Protein AF-A0A925P9Q1-F1 (afdb_monomer_lite)

Sequence (61 aa):
MARKEDHAFDISFYESILRREPSYVEVVEILGGLYTKAGRISDGLKMDRKLVRLQPENATA

Foldseek 3Di:
DDDLPDCVVVLVVLVVVCVVPVLPLVSLCVNLVSCVSVVVNVSNVVSVVSNCVSCVPPPVD

Secondary structure (DSSP, 8-state):
-------HHHHHHHHHHHHH-TT-HHHHHHHHHHHHHTT-HHHHHHHHHHHHHH-TT-TT-

Structure (mmCIF, N/CA/C/O backbone):
data_AF-A0A925P9Q1-F1
#
_entry.id   AF-A0A925P9Q1-F1
#
loop_
_atom_site.group_PDB
_atom_site.id
_atom_site.type_symbol
_atom_site.label_atom_id
_atom_site.label_alt_id
_atom_site.label_comp_id
_atom_site.label_asym_id
_atom_site.label_entity_id
_atom_site.label_seq_id
_atom_site.pdbx_PDB_ins_code
_atom_site.Cartn_x
_atom_site.Cartn_y
_atom_site.Cartn_z
_atom_site.occupancy
_atom_site.B_iso_or_equiv
_atom_site.auth_seq_id
_atom_site.auth_comp_id
_atom_site.auth_asym_id
_atom_site.auth_atom_id
_atom_site.pdbx_PDB_model_num
ATOM 1 N N . MET A 1 1 ? 21.044 6.570 -14.889 1.00 38.66 1 MET A N 1
ATOM 2 C CA . MET A 1 1 ? 19.671 6.112 -15.191 1.00 38.66 1 MET A CA 1
ATOM 3 C C . MET A 1 1 ? 19.236 5.223 -14.041 1.00 38.66 1 MET A C 1
ATOM 5 O O . MET A 1 1 ? 19.906 4.226 -13.801 1.00 38.66 1 MET A O 1
ATOM 9 N N . ALA A 1 2 ? 18.228 5.628 -13.265 1.00 49.62 2 ALA A N 1
ATOM 10 C CA . ALA A 1 2 ? 17.726 4.810 -12.163 1.00 49.62 2 ALA A CA 1
ATOM 11 C C . ALA A 1 2 ? 17.185 3.492 -12.732 1.00 49.62 2 ALA A C 1
ATOM 13 O O . ALA A 1 2 ? 16.427 3.500 -13.705 1.00 49.62 2 ALA A O 1
ATOM 14 N N . ARG A 1 3 ? 17.624 2.362 -12.174 1.00 57.38 3 ARG A N 1
ATOM 15 C CA . ARG A 1 3 ? 17.044 1.052 -12.475 1.00 57.38 3 ARG A CA 1
ATOM 16 C C . ARG A 1 3 ? 15.561 1.157 -12.129 1.00 57.38 3 ARG A C 1
ATOM 18 O O . ARG A 1 3 ? 15.240 1.563 -11.020 1.00 57.38 3 ARG A O 1
ATOM 25 N N . LYS A 1 4 ? 14.677 0.874 -13.087 1.00 62.25 4 LYS A N 1
ATOM 26 C CA . LYS A 1 4 ? 13.237 0.798 -12.827 1.00 62.25 4 LYS A CA 1
ATOM 27 C C . LYS A 1 4 ? 13.069 -0.260 -11.733 1.00 62.25 4 LYS A C 1
ATOM 29 O O . LYS A 1 4 ? 13.406 -1.417 -11.980 1.00 62.25 4 LYS A O 1
ATOM 34 N N . GLU A 1 5 ? 12.708 0.149 -10.520 1.00 68.94 5 GLU A N 1
ATOM 35 C CA . GLU A 1 5 ? 12.474 -0.799 -9.433 1.00 68.94 5 GLU A CA 1
ATOM 36 C C . GLU A 1 5 ? 11.264 -1.647 -9.826 1.00 68.94 5 GLU A C 1
ATOM 38 O O . GLU A 1 5 ? 10.175 -1.129 -10.082 1.00 68.94 5 GLU A O 1
ATOM 43 N N . ASP A 1 6 ? 11.488 -2.950 -9.982 1.00 80.50 6 ASP A N 1
ATOM 44 C CA . ASP A 1 6 ? 10.422 -3.895 -10.277 1.00 80.50 6 ASP A CA 1
ATOM 45 C C . ASP A 1 6 ? 9.735 -4.273 -8.964 1.00 80.50 6 ASP A C 1
ATOM 47 O O . ASP A 1 6 ? 10.195 -5.140 -8.225 1.00 80.50 6 ASP A O 1
ATOM 51 N N . HIS A 1 7 ? 8.640 -3.577 -8.661 1.00 90.19 7 HIS A N 1
ATOM 52 C CA . HIS A 1 7 ? 7.826 -3.824 -7.472 1.00 90.19 7 HIS A CA 1
ATOM 53 C C . HIS A 1 7 ? 6.845 -4.995 -7.643 1.00 90.19 7 HIS A C 1
ATOM 55 O O . HIS A 1 7 ? 6.042 -5.241 -6.744 1.00 90.19 7 HIS A O 1
ATOM 61 N N . ALA A 1 8 ? 6.841 -5.704 -8.781 1.00 93.25 8 ALA A N 1
ATOM 62 C CA . ALA A 1 8 ? 5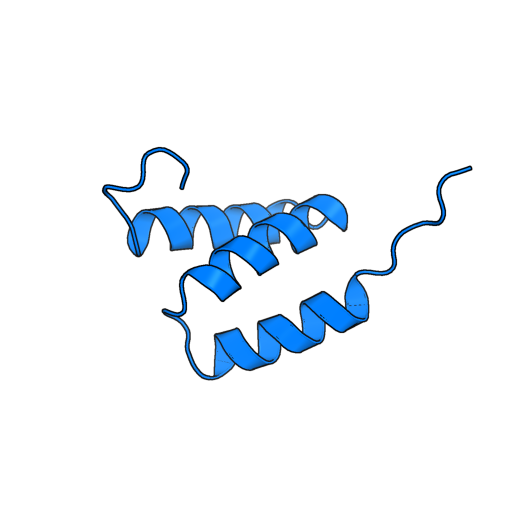.814 -6.705 -9.073 1.00 93.25 8 ALA A CA 1
ATOM 63 C C . ALA A 1 8 ? 5.803 -7.856 -8.057 1.00 93.25 8 ALA A C 1
ATOM 65 O O . ALA A 1 8 ? 4.729 -8.291 -7.632 1.00 93.25 8 ALA A O 1
ATOM 66 N N . PHE A 1 9 ? 6.986 -8.318 -7.639 1.00 94.81 9 PHE A N 1
ATOM 67 C CA . PHE A 1 9 ? 7.105 -9.356 -6.616 1.00 94.81 9 PHE A CA 1
ATOM 68 C C . PHE A 1 9 ? 6.535 -8.885 -5.274 1.00 94.81 9 PHE A C 1
ATOM 70 O O . PHE A 1 9 ? 5.649 -9.546 -4.729 1.00 94.81 9 PHE A O 1
ATOM 77 N N . ASP A 1 10 ? 6.990 -7.729 -4.779 1.00 96.62 10 ASP A N 1
ATOM 78 C CA . ASP A 1 10 ? 6.568 -7.189 -3.483 1.00 96.62 10 ASP A CA 1
ATOM 79 C C . ASP A 1 10 ? 5.058 -6.951 -3.455 1.00 96.62 10 ASP A C 1
ATOM 81 O O . ASP A 1 10 ? 4.369 -7.386 -2.535 1.00 96.62 10 ASP A O 1
ATOM 85 N N . ILE A 1 11 ? 4.518 -6.334 -4.509 1.00 98.06 11 ILE A N 1
ATOM 86 C CA . ILE A 1 11 ? 3.079 -6.102 -4.650 1.00 98.06 11 ILE A CA 1
ATOM 87 C C . ILE A 1 11 ? 2.315 -7.427 -4.575 1.00 98.06 11 ILE A C 1
ATOM 89 O O . ILE A 1 11 ? 1.399 -7.554 -3.766 1.00 98.06 11 ILE A O 1
ATOM 93 N N . SER A 1 12 ? 2.704 -8.433 -5.364 1.00 98.12 12 SER A N 1
ATOM 94 C CA . SER A 1 12 ? 2.035 -9.741 -5.358 1.00 98.12 12 SER A CA 1
ATOM 95 C C . SER A 1 12 ? 2.113 -10.424 -3.986 1.00 98.12 12 SER A C 1
ATOM 97 O O . SER A 1 12 ? 1.144 -11.047 -3.534 1.00 98.12 12 SER A O 1
ATOM 99 N N . PHE A 1 13 ? 3.258 -10.315 -3.310 1.00 98.00 13 PHE A N 1
ATOM 100 C CA . PHE A 1 13 ? 3.462 -10.866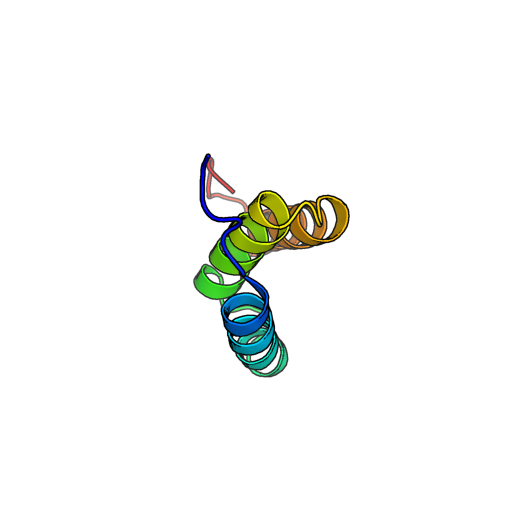 -1.976 1.00 98.00 13 PHE A CA 1
ATOM 101 C C . PHE A 1 13 ? 2.526 -10.209 -0.954 1.00 98.00 13 PHE A C 1
ATOM 103 O O . PHE A 1 13 ? 1.740 -10.908 -0.307 1.00 98.00 13 PHE A O 1
ATOM 110 N N . TYR A 1 14 ? 2.521 -8.879 -0.862 1.00 98.56 14 TYR A N 1
ATOM 111 C CA . TYR A 1 14 ? 1.676 -8.153 0.088 1.00 98.56 14 TYR A CA 1
ATOM 112 C C . TYR A 1 14 ? 0.183 -8.235 -0.250 1.00 98.56 14 TYR A C 1
ATOM 114 O O . TYR A 1 14 ? -0.639 -8.351 0.657 1.00 98.56 14 TYR A O 1
ATOM 122 N N . GLU A 1 15 ? -0.199 -8.285 -1.530 1.00 98.50 15 GLU A N 1
ATOM 123 C CA . GLU A 1 15 ? -1.581 -8.568 -1.935 1.00 98.50 15 GLU A CA 1
ATOM 124 C C . GLU A 1 15 ? -2.051 -9.932 -1.399 1.00 98.50 15 GLU A C 1
ATOM 126 O O . GLU A 1 15 ? -3.213 -10.088 -1.019 1.00 98.50 15 GLU A O 1
ATOM 131 N N . SER A 1 16 ? -1.162 -10.931 -1.342 1.00 98.50 16 SER A N 1
ATOM 132 C CA . SER A 1 16 ? -1.493 -12.244 -0.779 1.00 98.50 16 SER A CA 1
ATOM 133 C C . SER A 1 16 ? -1.749 -1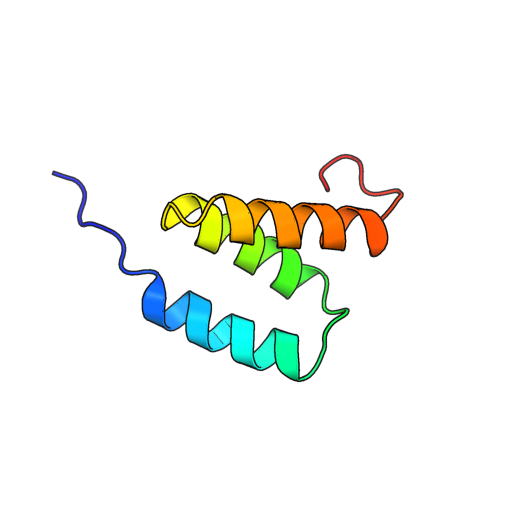2.203 0.727 1.00 98.50 16 SER A C 1
ATOM 135 O O . SER A 1 16 ? -2.653 -12.895 1.203 1.00 98.50 16 SER A O 1
ATOM 137 N N . ILE A 1 17 ? -1.019 -11.352 1.452 1.00 98.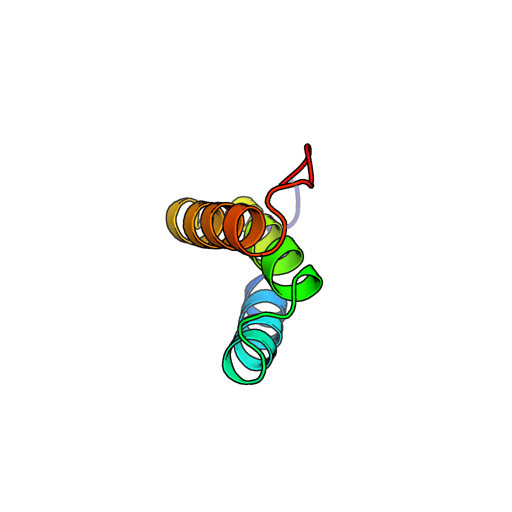44 17 ILE A N 1
ATOM 138 C CA . ILE A 1 17 ? -1.227 -11.123 2.884 1.00 98.44 17 ILE A CA 1
ATOM 139 C C . ILE A 1 17 ? -2.537 -10.364 3.091 1.00 98.44 17 ILE A C 1
ATOM 141 O O . ILE A 1 17 ? -3.383 -10.816 3.858 1.00 98.44 17 ILE A O 1
ATOM 145 N N . LEU A 1 18 ? -2.772 -9.292 2.327 1.00 98.38 18 LEU A N 1
ATOM 146 C CA . LEU A 1 18 ? -4.000 -8.498 2.408 1.00 98.38 18 LEU A CA 1
ATOM 147 C C . LEU A 1 18 ? -5.261 -9.332 2.134 1.00 98.38 18 LEU A C 1
ATOM 149 O O . LEU A 1 18 ? -6.313 -9.074 2.715 1.00 98.38 18 LEU A O 1
ATOM 153 N N . ARG A 1 19 ? -5.178 -10.336 1.248 1.00 98.31 19 ARG A N 1
ATOM 154 C CA . ARG A 1 19 ? -6.286 -11.276 1.005 1.00 98.31 19 ARG A CA 1
ATOM 155 C C . ARG A 1 19 ? -6.615 -12.134 2.227 1.00 98.31 19 ARG A C 1
ATOM 157 O O . ARG A 1 19 ? -7.777 -12.487 2.398 1.00 98.31 19 ARG A O 1
ATOM 164 N N . ARG A 1 20 ? -5.615 -12.495 3.036 1.00 98.25 20 ARG A N 1
ATOM 165 C CA . ARG A 1 20 ? -5.798 -13.296 4.257 1.00 98.25 20 ARG A CA 1
ATOM 166 C C . ARG A 1 20 ? -6.246 -12.434 5.429 1.00 98.25 20 ARG A C 1
ATOM 168 O O . ARG A 1 20 ? -7.126 -12.847 6.173 1.00 98.25 20 ARG A O 1
ATOM 175 N N . GLU A 1 21 ? -5.681 -11.237 5.550 1.00 97.88 21 GLU A N 1
ATOM 176 C CA . GLU A 1 21 ? -5.991 -10.291 6.615 1.00 97.88 21 GLU A CA 1
ATOM 177 C C . GLU A 1 21 ? -6.253 -8.889 6.045 1.00 97.88 21 GLU A C 1
ATOM 179 O O . GLU A 1 21 ? -5.349 -8.058 5.926 1.00 97.88 21 GLU A O 1
ATOM 184 N N . PRO A 1 22 ? -7.513 -8.584 5.684 1.00 97.12 22 PRO A N 1
ATOM 185 C CA . PRO A 1 22 ? -7.840 -7.312 5.058 1.00 97.12 22 PRO A CA 1
ATOM 186 C C . PRO A 1 22 ? -7.630 -6.097 5.965 1.00 97.12 22 PRO A C 1
ATOM 188 O O . PRO A 1 22 ? -7.522 -4.997 5.439 1.00 97.12 22 PRO A O 1
ATOM 191 N N . SER A 1 23 ? -7.612 -6.244 7.286 1.00 97.00 23 SER A N 1
ATOM 192 C CA . SER A 1 23 ? -7.436 -5.137 8.236 1.00 97.00 23 SER A CA 1
ATOM 193 C C . SER A 1 23 ? -5.990 -4.939 8.693 1.00 97.00 23 SER A C 1
ATOM 195 O O . SER A 1 23 ? -5.763 -4.110 9.570 1.00 97.00 23 SER A O 1
ATOM 197 N N . TYR A 1 24 ? -5.019 -5.664 8.122 1.00 98.06 24 TYR A N 1
ATOM 198 C CA . TYR A 1 24 ? -3.618 -5.510 8.504 1.00 98.06 24 TYR A CA 1
ATOM 199 C C . TYR A 1 24 ? -3.081 -4.161 8.001 1.00 98.06 24 TYR A C 1
ATOM 201 O O . TYR A 1 24 ? -2.693 -4.009 6.844 1.00 98.06 24 TYR A O 1
ATOM 209 N N . VAL A 1 25 ? -3.100 -3.174 8.899 1.00 96.88 25 VAL A N 1
ATOM 210 C CA . VAL A 1 25 ? -2.762 -1.763 8.654 1.00 96.88 25 VAL A CA 1
ATOM 211 C C . VAL A 1 25 ? -1.418 -1.597 7.946 1.00 96.88 25 VAL A C 1
ATOM 213 O O . VAL A 1 25 ? -1.362 -0.956 6.903 1.00 96.88 25 VAL A O 1
ATOM 216 N N . GLU A 1 26 ? -0.364 -2.231 8.457 1.00 97.00 26 GLU A N 1
ATOM 217 C CA . GLU A 1 26 ? 0.992 -2.127 7.901 1.00 97.00 26 GLU A CA 1
ATOM 218 C C . GLU A 1 26 ? 1.048 -2.584 6.433 1.00 97.00 26 GLU A C 1
ATOM 220 O O . GLU A 1 26 ? 1.670 -1.952 5.585 1.00 97.00 26 GLU A O 1
ATOM 225 N N . VAL A 1 27 ? 0.316 -3.647 6.087 1.00 98.25 27 VAL A N 1
ATOM 226 C CA . VAL A 1 27 ? 0.230 -4.146 4.707 1.00 98.25 27 VAL A CA 1
ATOM 227 C C . VAL A 1 27 ? -0.533 -3.173 3.808 1.00 98.25 27 VAL A C 1
ATOM 229 O O . VAL A 1 27 ? -0.190 -3.022 2.635 1.00 98.25 27 VAL A O 1
ATOM 232 N N . VAL A 1 28 ? -1.561 -2.504 4.339 1.00 98.19 28 VAL A N 1
ATOM 233 C CA . VAL A 1 28 ? -2.298 -1.460 3.612 1.00 98.19 28 VAL A CA 1
ATOM 234 C C . VAL A 1 28 ? -1.381 -0.268 3.315 1.00 98.19 28 VAL A C 1
ATOM 236 O O . VAL A 1 28 ? -1.337 0.165 2.165 1.00 98.19 28 VAL A O 1
ATOM 239 N N . GLU A 1 29 ? -0.604 0.200 4.295 1.00 97.44 29 GLU A N 1
ATOM 240 C CA . GLU A 1 29 ? 0.396 1.268 4.117 1.00 97.44 29 GLU A CA 1
ATOM 241 C C . GLU A 1 29 ? 1.448 0.898 3.064 1.00 97.44 29 GLU A C 1
ATOM 243 O O . GLU A 1 29 ? 1.686 1.647 2.110 1.00 97.44 29 GLU A O 1
ATOM 248 N N . ILE A 1 30 ? 2.039 -0.294 3.191 1.00 97.44 30 ILE A N 1
ATOM 249 C CA . ILE A 1 30 ? 3.065 -0.788 2.266 1.00 97.44 30 ILE A CA 1
ATOM 250 C C . ILE A 1 30 ? 2.519 -0.863 0.836 1.00 97.44 30 ILE A C 1
ATOM 252 O O . ILE A 1 30 ? 3.170 -0.389 -0.099 1.00 97.44 30 ILE A O 1
ATOM 256 N N . LEU A 1 31 ? 1.319 -1.420 0.644 1.00 98.31 31 LEU A N 1
ATOM 257 C CA . LEU A 1 31 ? 0.703 -1.507 -0.681 1.00 98.31 31 LEU A CA 1
ATOM 258 C C . LEU A 1 31 ? 0.382 -0.125 -1.261 1.00 98.31 31 LEU A C 1
ATOM 260 O O . LEU A 1 31 ? 0.607 0.076 -2.452 1.00 98.31 31 LEU A O 1
ATOM 264 N N . GLY A 1 32 ? -0.077 0.836 -0.451 1.00 97.81 32 GLY A N 1
ATOM 265 C CA . GLY A 1 32 ? -0.299 2.219 -0.893 1.00 97.81 32 GLY A CA 1
ATOM 266 C C . GLY A 1 32 ? 0.966 2.852 -1.480 1.00 97.81 32 GLY A C 1
ATOM 267 O O . GLY A 1 32 ? 0.968 3.358 -2.611 1.00 97.81 32 GLY A O 1
ATOM 268 N N . GLY A 1 33 ? 2.084 2.718 -0.761 1.00 96.50 33 GLY A N 1
ATOM 269 C CA . GLY A 1 33 ? 3.393 3.184 -1.214 1.00 96.50 33 GLY A CA 1
ATOM 270 C C . GLY A 1 33 ? 3.902 2.452 -2.460 1.00 96.50 33 GLY A C 1
ATOM 271 O O . GLY A 1 33 ? 4.347 3.094 -3.415 1.00 96.50 33 GLY A O 1
ATOM 272 N N . LEU A 1 34 ? 3.819 1.117 -2.489 1.00 97.06 34 LEU A N 1
ATOM 273 C CA . LEU A 1 34 ? 4.280 0.307 -3.623 1.00 97.06 34 LEU A CA 1
ATOM 274 C C . LEU A 1 34 ? 3.476 0.581 -4.897 1.00 97.06 34 LEU A C 1
ATOM 276 O O . LEU A 1 34 ? 4.066 0.754 -5.964 1.00 97.06 34 LEU A O 1
ATOM 280 N N . TYR A 1 35 ? 2.148 0.679 -4.802 1.00 97.62 35 TYR A N 1
ATOM 281 C CA . TYR A 1 35 ? 1.313 1.034 -5.948 1.00 97.62 35 TYR A CA 1
ATOM 282 C C . TYR A 1 35 ? 1.660 2.417 -6.492 1.00 97.62 35 TYR A C 1
ATOM 284 O O . TYR A 1 35 ? 1.777 2.580 -7.707 1.00 97.62 35 TYR A O 1
ATOM 292 N N . THR A 1 36 ? 1.895 3.392 -5.612 1.00 95.62 36 THR A N 1
ATOM 293 C CA . THR A 1 36 ? 2.288 4.747 -6.012 1.00 95.62 36 THR A CA 1
ATOM 294 C C . THR A 1 36 ? 3.630 4.747 -6.746 1.00 95.62 36 THR A C 1
ATOM 296 O O . THR A 1 36 ? 3.725 5.299 -7.844 1.00 95.62 36 THR A O 1
ATOM 299 N N . LYS A 1 37 ? 4.647 4.057 -6.211 1.00 94.94 37 LYS A N 1
ATOM 300 C CA . LYS A 1 37 ? 5.963 3.918 -6.863 1.00 94.94 37 LYS A CA 1
ATOM 301 C C . LYS A 1 37 ? 5.888 3.181 -8.204 1.00 94.94 37 LYS A C 1
ATOM 303 O O . LYS A 1 37 ? 6.590 3.542 -9.145 1.00 94.94 37 LYS A O 1
ATOM 308 N N . ALA A 1 38 ? 4.994 2.199 -8.325 1.00 94.69 38 ALA A N 1
ATOM 309 C CA . ALA A 1 38 ? 4.740 1.468 -9.566 1.00 94.69 38 ALA A CA 1
ATOM 310 C C . ALA A 1 38 ? 3.888 2.250 -10.593 1.00 94.69 38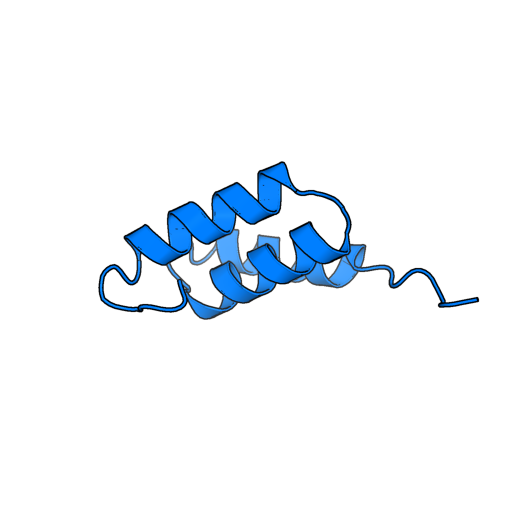 ALA A C 1
ATOM 312 O O . ALA A 1 38 ? 3.611 1.731 -11.675 1.00 94.69 38 ALA A O 1
ATOM 313 N N . GLY A 1 39 ? 3.436 3.469 -10.272 1.00 95.12 39 GLY A N 1
ATOM 314 C CA . GLY A 1 39 ? 2.552 4.270 -11.127 1.00 95.12 39 GLY A CA 1
ATOM 315 C C . GLY A 1 39 ? 1.089 3.802 -11.143 1.00 95.12 39 GLY A C 1
ATOM 316 O O . GLY A 1 39 ? 0.279 4.334 -11.900 1.00 95.12 39 GLY A O 1
ATOM 317 N N . ARG A 1 40 ? 0.717 2.839 -10.291 1.00 96.75 40 ARG A N 1
ATOM 318 C CA . ARG A 1 40 ? -0.656 2.345 -10.091 1.00 96.75 40 ARG A CA 1
ATOM 319 C C . ARG A 1 40 ? -1.424 3.273 -9.141 1.00 96.75 40 ARG A C 1
ATOM 321 O O . ARG A 1 40 ? -1.885 2.866 -8.079 1.00 96.75 40 ARG A O 1
ATOM 328 N N . ILE A 1 41 ? -1.568 4.542 -9.524 1.00 97.06 41 ILE A N 1
ATOM 329 C CA . ILE A 1 41 ? -2.072 5.612 -8.641 1.00 97.06 41 ILE A CA 1
ATOM 330 C C . ILE A 1 41 ? -3.471 5.314 -8.078 1.00 97.06 41 ILE A C 1
ATOM 332 O O . ILE A 1 41 ? -3.731 5.550 -6.901 1.00 97.06 41 ILE A O 1
ATOM 336 N N . SER A 1 42 ? -4.372 4.750 -8.887 1.00 98.19 42 SER A N 1
ATOM 337 C CA . SER A 1 42 ? -5.726 4.396 -8.434 1.00 98.19 42 SER A CA 1
ATOM 338 C C . SER A 1 42 ? -5.735 3.304 -7.361 1.00 98.19 42 SER A C 1
ATOM 340 O O . SER A 1 42 ? -6.575 3.344 -6.460 1.00 98.19 42 SER A O 1
ATOM 342 N N . ASP A 1 43 ? -4.805 2.352 -7.438 1.00 98.12 43 ASP A N 1
ATOM 343 C CA . ASP A 1 43 ? -4.673 1.290 -6.440 1.00 98.12 43 ASP A CA 1
ATOM 344 C C . ASP A 1 43 ? -4.053 1.827 -5.145 1.00 98.12 43 ASP A C 1
ATOM 346 O O . ASP A 1 43 ? -4.518 1.469 -4.062 1.00 98.12 43 ASP A O 1
ATOM 350 N N . GLY A 1 44 ? -3.084 2.745 -5.255 1.00 98.19 44 GLY A N 1
ATOM 351 C CA . GLY A 1 44 ? -2.525 3.483 -4.117 1.00 98.19 44 GLY A CA 1
ATOM 352 C C . GLY A 1 44 ? -3.614 4.217 -3.336 1.00 98.19 44 GLY A C 1
ATOM 353 O O . GLY A 1 44 ? -3.861 3.902 -2.176 1.00 98.19 44 GLY A O 1
ATOM 354 N N . LEU A 1 45 ? -4.401 5.053 -4.024 1.00 97.88 45 LEU A N 1
ATOM 355 C CA . LEU A 1 45 ? -5.513 5.796 -3.416 1.00 97.88 45 LEU A CA 1
ATOM 356 C C . LEU A 1 45 ? -6.556 4.882 -2.750 1.00 97.88 45 LEU A C 1
ATOM 358 O O . LEU A 1 45 ? -7.213 5.261 -1.776 1.00 97.88 45 LEU A O 1
ATOM 362 N N . LYS A 1 46 ? -6.762 3.673 -3.283 1.00 98.19 46 LYS A N 1
ATOM 363 C CA . LYS A 1 46 ? -7.660 2.690 -2.668 1.00 98.19 46 LYS A CA 1
ATOM 364 C C . LYS A 1 46 ? -7.120 2.209 -1.320 1.00 98.19 46 LYS A C 1
ATOM 366 O O . LYS A 1 46 ? -7.930 1.974 -0.421 1.00 98.19 46 LYS A O 1
ATOM 371 N N . MET A 1 47 ? -5.806 2.040 -1.192 1.00 98.12 47 MET A N 1
ATOM 372 C CA . MET A 1 47 ? -5.164 1.679 0.071 1.00 98.12 47 MET A CA 1
ATOM 373 C C . MET A 1 47 ? -5.192 2.844 1.058 1.00 98.12 47 MET A C 1
ATOM 375 O O . MET A 1 47 ? -5.639 2.631 2.177 1.00 98.12 47 MET A O 1
ATOM 379 N N . ASP A 1 48 ? -4.893 4.070 0.634 1.00 96.50 48 ASP A N 1
ATOM 380 C CA . ASP A 1 48 ? -4.938 5.254 1.513 1.00 96.50 48 ASP A CA 1
ATOM 381 C C . ASP A 1 48 ? -6.346 5.449 2.107 1.00 96.50 48 ASP A C 1
ATOM 383 O O . ASP A 1 48 ? -6.562 5.504 3.315 1.00 96.50 48 ASP A O 1
ATOM 387 N N . ARG A 1 49 ? -7.385 5.372 1.263 1.00 97.12 49 ARG A N 1
ATOM 388 C CA . ARG A 1 49 ? -8.790 5.415 1.720 1.00 97.12 49 ARG A CA 1
ATOM 389 C C . ARG A 1 49 ? -9.172 4.277 2.661 1.00 97.12 49 ARG A C 1
ATOM 391 O O . ARG A 1 49 ? -10.210 4.357 3.324 1.00 97.12 49 ARG A O 1
ATOM 398 N N . LYS A 1 50 ? -8.449 3.163 2.618 1.00 97.31 50 LYS A N 1
ATOM 399 C CA . LYS A 1 50 ? -8.649 2.038 3.527 1.00 97.31 50 LYS A CA 1
ATOM 400 C C . LYS A 1 50 ? -7.902 2.280 4.835 1.00 97.31 50 LYS A C 1
ATOM 402 O O . LYS A 1 50 ? -8.472 1.992 5.881 1.00 97.31 50 LYS A O 1
ATOM 407 N N . LEU A 1 51 ? -6.708 2.857 4.775 1.00 96.62 51 LEU A N 1
ATOM 408 C CA . LEU A 1 51 ? -5.910 3.234 5.930 1.00 96.62 51 LEU A CA 1
ATOM 409 C C . LEU A 1 51 ? -6.655 4.231 6.820 1.00 96.62 51 LEU A C 1
ATOM 411 O O . LEU A 1 51 ? -6.871 3.929 7.988 1.00 96.62 51 LEU A O 1
ATOM 415 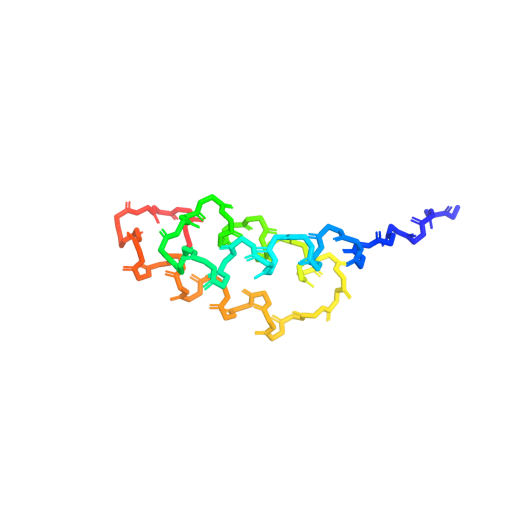N N . VAL A 1 52 ? -7.211 5.303 6.245 1.00 96.62 52 VAL A N 1
ATOM 416 C CA . VAL A 1 52 ? -8.060 6.276 6.968 1.00 96.62 52 VAL A CA 1
ATOM 417 C C . VAL A 1 52 ? -9.252 5.609 7.669 1.00 96.62 52 VAL A C 1
ATOM 419 O O . VAL A 1 52 ? -9.655 6.013 8.755 1.00 96.62 52 VAL A O 1
ATOM 422 N N . ARG A 1 53 ? -9.836 4.556 7.079 1.00 96.56 53 ARG A N 1
ATOM 423 C CA . ARG A 1 53 ? -10.945 3.816 7.711 1.00 96.56 53 ARG A CA 1
ATOM 424 C C . ARG A 1 53 ? -10.490 2.911 8.852 1.00 96.56 53 ARG A C 1
ATOM 426 O O . ARG A 1 53 ? -11.271 2.675 9.766 1.00 96.56 53 ARG A O 1
ATOM 433 N N . LEU A 1 54 ? -9.282 2.358 8.762 1.00 95.56 54 LEU A N 1
ATOM 434 C CA . LEU A 1 54 ? -8.706 1.490 9.791 1.00 95.56 54 LEU A CA 1
ATOM 435 C C . LEU A 1 54 ? -8.101 2.301 10.943 1.00 95.56 54 LEU A C 1
ATOM 437 O O . LEU A 1 54 ? -8.103 1.837 12.079 1.00 95.56 54 LEU A O 1
ATOM 441 N N . GLN A 1 55 ? -7.604 3.501 10.652 1.00 95.19 55 GLN A N 1
ATOM 442 C CA . GLN A 1 55 ? -6.955 4.395 11.601 1.00 95.19 55 GLN A CA 1
ATOM 443 C C . GLN A 1 55 ? -7.460 5.838 11.433 1.00 95.19 55 GLN A C 1
ATOM 445 O O . GLN A 1 55 ? -6.723 6.701 10.963 1.00 95.19 55 GLN A O 1
ATOM 450 N N . PRO A 1 56 ? -8.707 6.129 11.839 1.00 91.88 56 PRO A N 1
ATOM 451 C CA . PRO A 1 56 ? -9.295 7.462 11.677 1.00 91.88 56 PRO A CA 1
ATOM 452 C C . PRO A 1 56 ? -8.564 8.560 12.464 1.00 91.88 56 PRO A C 1
ATOM 454 O O . PRO A 1 56 ? -8.621 9.722 12.080 1.00 91.88 56 PRO A O 1
ATOM 457 N N . GLU A 1 57 ? -7.858 8.193 13.536 1.00 93.06 57 GLU A N 1
ATOM 458 C CA . GLU A 1 57 ? -7.088 9.117 14.383 1.00 93.06 57 GLU A CA 1
ATOM 459 C C . GLU A 1 57 ? -5.613 9.244 13.953 1.00 93.06 57 GLU A C 1
ATOM 461 O O . GLU A 1 57 ? -4.845 9.990 14.563 1.00 93.06 57 GLU A O 1
ATOM 466 N N . ASN A 1 58 ? -5.179 8.503 12.925 1.00 88.19 58 ASN A N 1
ATOM 467 C CA . ASN A 1 58 ? -3.821 8.615 12.404 1.00 88.19 58 ASN A CA 1
ATOM 468 C C . ASN A 1 58 ? -3.751 9.797 11.429 1.00 88.19 58 ASN A C 1
ATOM 470 O O . ASN A 1 58 ? -4.221 9.720 10.299 1.00 88.19 58 ASN A O 1
ATOM 474 N N . ALA A 1 59 ? -3.135 10.895 11.864 1.00 83.38 59 ALA A N 1
ATOM 475 C CA . ALA A 1 59 ? -3.031 12.123 11.076 1.00 83.38 59 ALA A CA 1
ATOM 476 C C . ALA A 1 59 ? -2.176 11.990 9.801 1.00 83.38 59 ALA A C 1
ATOM 478 O O . ALA A 1 59 ? -2.193 12.897 8.970 1.00 83.38 59 ALA A O 1
ATOM 479 N N . THR A 1 60 ? -1.408 10.906 9.655 1.00 78.88 60 THR A N 1
ATOM 480 C CA . THR A 1 60 ? -0.574 10.648 8.471 1.00 78.88 60 THR A CA 1
ATOM 481 C C . THR A 1 60 ? -1.160 9.593 7.530 1.00 78.88 60 THR A C 1
ATOM 483 O O . THR A 1 60 ? -0.479 9.216 6.578 1.00 78.88 60 THR A O 1
ATOM 486 N N . ALA A 1 61 ? -2.370 9.102 7.819 1.00 75.75 61 ALA A N 1
ATOM 487 C CA . ALA A 1 61 ? -3.091 8.116 7.012 1.00 75.75 61 ALA A CA 1
ATOM 488 C C . ALA A 1 61 ? -3.759 8.699 5.757 1.00 75.75 61 ALA A C 1
ATOM 490 O O . ALA A 1 61 ? -4.097 9.906 5.749 1.00 75.75 61 ALA A O 1
#

Radius of gyration: 11.95 Å; chains: 1; bounding box: 31×25×30 Å

pLDDT: mean 92.19, std 12.33, range [38.66, 98.56]